Protein AF-A0A519TLS1-F1 (afdb_monomer_lite)

Secondary structure (DSSP, 8-state):
--HHHHHHHHHHHHHHHHHTTTT----HHHHHHHHT-TT--PPP-EETTSSTTTS-TTSHHHHHHHHHTT-SEEEEEEEE-TTS-EEE-SSSBSTTTBS--SBGGGS-HHHHTTSEEE-TTS-EEEEEPPBHHHHHHHHTTTSEEEEES-GGGHHHHHHHHHHH-

Foldseek 3Di:
DPVVVVVVVVVVVVVVVVVVVVPPPQPPVNVVCQVPPPPDPDDAAEAEQAPLQVPQRVFPVSLVVCLVVVHQEYEWEWDAELQGFIWTDDDQWCPQFWPDTDGRNDHDPVGQQPIFTAGPVRHGDPTGTGTPLVSLLVCPPRHHYHYPNCPVPVVSVVVSVVVSD

Sequence (165 aa):
MRILKNRFYFVVFFAIAIDFTAAFAQSPAAKLSATFNRTNKQILVAAHRGDWRNAPENSLNALLNCIDKGFDMMELDVKMTKDSQLVVMHDNTIDRTTNGKGKVSDFTFEEISKFKLKNGLGRVTANPIPTFKELMMVAKDKILINVDKGNDHLQEVFKVLQETG

Structure (mmCIF, N/CA/C/O backbone):
data_AF-A0A519TLS1-F1
#
_entry.id   AF-A0A519TLS1-F1
#
loop_
_atom_site.group_PDB
_atom_site.id
_atom_site.type_symbol
_atom_site.label_atom_id
_atom_site.label_alt_id
_atom_site.label_comp_id
_atom_site.label_asym_id
_atom_site.label_entity_id
_atom_site.label_seq_id
_atom_site.pdbx_PDB_ins_code
_atom_site.Cartn_x
_atom_site.Cartn_y
_atom_site.Cartn_z
_atom_site.occupancy
_atom_site.B_iso_or_equiv
_atom_site.auth_seq_id
_atom_site.auth_comp_id
_atom_site.auth_asym_id
_atom_site.auth_atom_id
_atom_site.pdbx_PDB_model_num
ATOM 1 N N . MET A 1 1 ? 34.731 -43.427 -33.250 1.00 53.25 1 MET A N 1
ATOM 2 C CA . MET A 1 1 ? 33.755 -43.179 -32.156 1.00 53.25 1 MET A CA 1
ATOM 3 C C . MET A 1 1 ? 34.300 -42.382 -30.949 1.00 53.25 1 MET A C 1
ATOM 5 O O . MET A 1 1 ? 33.573 -42.198 -29.983 1.00 53.25 1 MET A O 1
ATOM 9 N N . ARG A 1 2 ? 35.547 -41.870 -30.971 1.00 52.09 2 ARG A N 1
ATOM 10 C CA . ARG A 1 2 ? 36.140 -41.087 -29.857 1.00 52.09 2 ARG A CA 1
ATOM 11 C C . ARG A 1 2 ? 36.063 -39.562 -30.072 1.00 52.09 2 ARG A C 1
ATOM 13 O O . ARG A 1 2 ? 35.907 -38.814 -29.120 1.00 52.09 2 ARG A O 1
ATOM 20 N N . ILE A 1 3 ? 36.065 -39.122 -31.333 1.00 52.41 3 ILE A N 1
ATOM 21 C CA . ILE A 1 3 ? 36.074 -37.702 -31.739 1.00 52.41 3 ILE A CA 1
ATOM 22 C C . ILE A 1 3 ? 34.694 -37.029 -31.571 1.00 52.41 3 ILE A C 1
ATOM 24 O O . ILE A 1 3 ? 34.625 -35.850 -31.236 1.00 52.41 3 ILE A O 1
ATOM 28 N N . LEU A 1 4 ? 33.586 -37.772 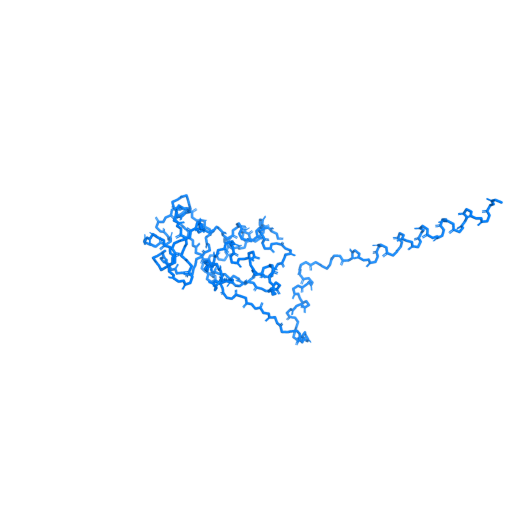-31.721 1.00 51.22 4 LEU A N 1
ATOM 29 C CA . LEU A 1 4 ? 32.231 -37.234 -31.508 1.00 51.22 4 LEU A CA 1
ATOM 30 C C . LEU A 1 4 ? 31.919 -36.947 -30.028 1.00 51.22 4 LEU A C 1
ATOM 32 O O . LEU A 1 4 ? 31.205 -35.992 -29.739 1.00 51.22 4 LEU A O 1
ATOM 36 N N . LYS A 1 5 ? 32.478 -37.728 -29.090 1.00 50.06 5 LYS A N 1
ATOM 37 C CA . LYS A 1 5 ? 32.262 -37.519 -27.648 1.00 50.06 5 LYS A CA 1
ATOM 38 C C . LYS A 1 5 ? 32.869 -36.193 -27.175 1.00 50.06 5 LYS A C 1
ATOM 40 O O . LYS A 1 5 ? 32.211 -35.458 -26.451 1.00 50.06 5 LYS A O 1
ATOM 45 N N . ASN A 1 6 ? 34.060 -35.828 -27.661 1.00 51.81 6 ASN A N 1
ATOM 46 C CA . ASN A 1 6 ? 34.720 -34.572 -27.280 1.00 51.81 6 ASN A CA 1
ATOM 47 C C . ASN A 1 6 ? 33.981 -33.316 -27.768 1.00 51.81 6 ASN A C 1
ATOM 49 O O . ASN A 1 6 ? 33.991 -32.309 -27.069 1.00 51.81 6 ASN A O 1
ATOM 53 N N . ARG A 1 7 ? 33.301 -33.370 -28.923 1.00 54.28 7 ARG A N 1
ATOM 54 C CA . ARG A 1 7 ? 32.482 -32.242 -29.410 1.00 54.28 7 ARG A CA 1
ATOM 55 C C . ARG A 1 7 ? 31.215 -32.052 -28.569 1.00 54.28 7 ARG A C 1
ATOM 57 O O . ARG A 1 7 ? 30.790 -30.921 -28.381 1.00 54.28 7 ARG A O 1
ATOM 64 N N . PHE A 1 8 ? 30.664 -33.134 -28.015 1.00 55.03 8 PHE A N 1
ATOM 65 C CA . PHE A 1 8 ? 29.499 -33.080 -27.127 1.00 55.03 8 PHE A CA 1
ATOM 66 C C . PHE A 1 8 ? 29.840 -32.447 -25.768 1.00 55.03 8 PHE A C 1
ATOM 68 O O . PHE A 1 8 ? 29.132 -31.554 -25.316 1.00 55.03 8 PHE A O 1
ATOM 75 N N . TYR A 1 9 ? 30.975 -32.819 -25.161 1.00 54.31 9 TYR A N 1
ATOM 76 C CA . TYR A 1 9 ? 31.438 -32.189 -23.915 1.00 54.31 9 TYR A CA 1
ATOM 77 C C . TYR A 1 9 ? 31.781 -30.702 -24.091 1.00 54.31 9 TYR A C 1
ATOM 79 O O . TYR A 1 9 ? 31.512 -29.914 -23.191 1.00 54.31 9 TYR A O 1
ATOM 87 N N . PHE A 1 10 ? 32.311 -30.296 -25.251 1.00 54.12 10 PHE A N 1
ATOM 88 C CA . PHE A 1 10 ? 32.653 -28.895 -25.526 1.00 54.12 10 PHE A CA 1
ATOM 89 C C . PHE A 1 10 ? 31.412 -27.995 -25.666 1.00 54.12 10 PHE A C 1
ATOM 91 O O . PHE A 1 10 ? 31.413 -26.869 -25.178 1.00 54.12 10 PHE A O 1
ATOM 98 N N . VAL A 1 11 ? 30.332 -28.501 -26.275 1.00 55.84 11 VAL A N 1
ATOM 99 C CA . VAL A 1 11 ? 29.053 -27.774 -26.402 1.00 55.84 11 VAL A CA 1
ATOM 100 C C . VAL A 1 11 ? 28.335 -27.662 -25.052 1.00 55.84 11 VAL A C 1
ATOM 102 O O . VAL A 1 11 ? 27.807 -26.601 -24.733 1.00 55.84 11 VAL A O 1
ATOM 105 N N . VAL A 1 12 ? 28.377 -28.709 -24.220 1.00 56.88 12 VAL A N 1
ATOM 106 C CA . VAL A 1 12 ? 27.801 -28.677 -22.862 1.00 56.88 12 VAL A CA 1
ATOM 107 C C . VAL A 1 12 ? 28.571 -27.713 -21.947 1.00 56.88 12 VAL A C 1
ATOM 109 O O . VAL A 1 12 ? 27.952 -26.974 -21.189 1.00 56.88 12 VAL A O 1
ATOM 112 N N . PHE A 1 13 ? 29.903 -27.646 -22.051 1.00 54.88 13 PHE A N 1
ATOM 113 C CA . PHE A 1 13 ? 30.711 -26.707 -21.259 1.00 54.88 13 PHE A CA 1
ATOM 114 C C . PHE A 1 13 ? 30.463 -25.241 -21.653 1.00 54.88 13 PHE A C 1
ATOM 116 O O . PHE A 1 13 ? 30.428 -24.370 -20.788 1.00 54.88 13 PHE A O 1
ATOM 123 N N . PHE A 1 14 ? 30.238 -24.965 -22.944 1.00 53.56 14 PHE A N 1
ATOM 124 C CA . PHE A 1 14 ? 29.910 -23.619 -23.425 1.00 53.56 14 PHE A CA 1
ATOM 125 C C . PHE A 1 14 ? 28.486 -23.188 -23.041 1.00 53.56 14 PHE A C 1
ATOM 127 O O . PHE A 1 14 ? 28.281 -22.028 -22.706 1.00 53.56 14 PHE A O 1
ATOM 134 N N . ALA A 1 15 ? 27.519 -24.114 -23.016 1.00 54.12 15 ALA A N 1
ATOM 135 C CA . ALA A 1 15 ? 26.166 -23.832 -22.530 1.00 54.12 15 ALA A CA 1
ATOM 136 C C . ALA A 1 15 ? 26.156 -23.482 -21.028 1.00 54.12 15 ALA A C 1
ATOM 138 O O . ALA A 1 15 ? 25.558 -22.486 -20.636 1.00 54.12 15 ALA A O 1
ATOM 139 N N . ILE A 1 16 ? 26.912 -24.221 -20.207 1.00 53.56 16 ILE A N 1
ATOM 140 C CA . ILE A 1 16 ? 27.036 -23.950 -18.763 1.00 53.56 16 ILE A CA 1
ATOM 141 C C . ILE A 1 16 ? 27.800 -22.636 -18.496 1.00 53.56 16 ILE A C 1
ATOM 143 O O . ILE A 1 16 ? 27.487 -21.919 -17.549 1.00 53.56 16 ILE A O 1
ATOM 147 N N . ALA A 1 17 ? 28.780 -22.280 -19.334 1.00 52.38 17 ALA A N 1
ATOM 148 C CA . ALA A 1 17 ? 29.516 -21.020 -19.201 1.00 52.38 17 ALA A CA 1
ATOM 149 C C . ALA A 1 17 ? 28.691 -19.780 -19.604 1.00 52.38 17 ALA A C 1
ATOM 151 O O . ALA A 1 17 ? 28.900 -18.707 -19.038 1.00 52.38 17 ALA A O 1
ATOM 152 N N . ILE A 1 18 ? 27.741 -19.916 -20.539 1.00 49.53 18 ILE A N 1
ATOM 153 C CA . ILE A 1 18 ? 26.825 -18.828 -20.923 1.00 49.53 18 ILE A CA 1
ATOM 154 C C . ILE A 1 18 ? 25.827 -18.536 -19.789 1.00 49.53 18 ILE A C 1
ATOM 156 O O . ILE A 1 18 ? 25.603 -17.366 -19.468 1.00 49.53 18 ILE A O 1
ATOM 160 N N . ASP A 1 19 ? 25.332 -19.566 -19.096 1.00 46.53 19 ASP A N 1
ATOM 161 C CA . ASP A 1 19 ? 24.414 -19.402 -17.957 1.00 46.53 19 ASP A CA 1
ATOM 162 C C . ASP A 1 19 ? 25.059 -18.714 -16.739 1.00 46.53 19 ASP A C 1
ATOM 164 O O . ASP A 1 19 ? 24.384 -18.002 -15.994 1.00 46.53 19 ASP A O 1
ATOM 168 N N . PHE A 1 20 ? 26.378 -18.832 -16.554 1.00 48.09 20 PHE A N 1
ATOM 169 C CA . PHE A 1 20 ? 27.072 -18.178 -15.435 1.00 48.09 20 PHE A CA 1
ATOM 170 C C . PHE A 1 20 ? 27.227 -16.658 -15.594 1.00 48.09 20 PHE A C 1
ATOM 172 O O . PHE A 1 20 ? 27.468 -15.963 -14.608 1.00 48.09 20 PHE A O 1
ATOM 179 N N . THR A 1 21 ? 27.068 -16.119 -16.807 1.00 47.91 21 THR A N 1
ATOM 180 C CA . THR A 1 21 ? 27.174 -14.666 -17.049 1.00 47.91 21 THR A CA 1
ATOM 181 C C . THR A 1 21 ? 25.851 -13.917 -16.906 1.00 47.91 21 THR A C 1
ATOM 183 O O . THR A 1 21 ? 25.859 -12.714 -16.651 1.00 47.91 21 THR A O 1
ATOM 186 N N . ALA A 1 22 ? 24.718 -14.617 -16.999 1.00 45.00 22 ALA A N 1
ATOM 187 C CA . ALA A 1 22 ? 23.387 -14.017 -16.910 1.00 45.00 22 ALA A CA 1
ATOM 188 C C . ALA A 1 22 ? 22.889 -13.829 -15.463 1.00 45.00 22 ALA A C 1
ATOM 190 O O . ALA A 1 22 ? 21.900 -13.137 -15.236 1.00 45.00 22 ALA A O 1
ATOM 191 N N . ALA A 1 23 ? 23.572 -14.415 -14.475 1.00 45.78 23 ALA A N 1
ATOM 192 C CA . ALA A 1 23 ? 23.120 -14.462 -13.085 1.00 45.78 23 ALA A CA 1
ATOM 193 C C . ALA A 1 23 ? 23.793 -13.433 -12.158 1.00 45.78 23 ALA A C 1
ATOM 195 O O . ALA A 1 23 ? 23.809 -13.616 -10.940 1.00 45.78 23 ALA A O 1
ATOM 196 N N . PHE A 1 24 ? 24.308 -12.318 -12.687 1.00 50.44 24 PHE A N 1
ATOM 197 C CA . PHE A 1 24 ? 24.491 -11.133 -11.846 1.00 50.44 24 PHE A CA 1
ATOM 198 C C . PHE A 1 24 ? 23.109 -10.543 -11.567 1.00 50.44 24 PHE A C 1
ATOM 200 O O . PHE A 1 24 ? 22.675 -9.595 -12.218 1.00 50.44 24 PHE A O 1
ATOM 207 N N . ALA A 1 25 ? 22.400 -11.129 -10.601 1.00 51.16 25 ALA A N 1
ATOM 208 C CA . ALA A 1 25 ? 21.266 -10.482 -9.968 1.00 51.16 25 ALA A CA 1
ATOM 209 C C . ALA A 1 25 ? 21.768 -9.138 -9.427 1.00 51.16 25 ALA A C 1
ATOM 211 O O . ALA A 1 25 ? 22.463 -9.071 -8.412 1.00 51.16 25 ALA A O 1
ATOM 212 N N . GLN A 1 26 ? 21.499 -8.064 -10.166 1.00 58.59 26 GLN A N 1
ATOM 213 C CA . GLN A 1 26 ? 21.823 -6.716 -9.741 1.00 58.59 26 GLN A CA 1
ATOM 214 C C . GLN A 1 26 ? 21.086 -6.498 -8.419 1.00 58.59 26 GLN A C 1
ATOM 216 O O . GLN A 1 26 ? 19.861 -6.608 -8.372 1.00 58.59 26 GLN A O 1
ATOM 221 N N . SER A 1 27 ? 21.828 -6.275 -7.331 1.00 77.19 27 SER A N 1
ATOM 222 C CA . SER A 1 27 ? 21.218 -6.108 -6.011 1.00 77.19 27 SER A CA 1
ATOM 223 C C . SER A 1 27 ? 20.154 -5.001 -6.063 1.00 77.19 27 SER A C 1
ATOM 225 O O . SER A 1 27 ? 20.313 -4.054 -6.845 1.00 77.19 27 SER A O 1
ATOM 227 N N . PRO A 1 28 ? 19.087 -5.056 -5.240 1.00 80.12 28 PRO A N 1
ATOM 228 C CA . PRO A 1 28 ? 18.075 -3.998 -5.205 1.00 80.12 28 PRO A CA 1
ATOM 229 C C . PRO A 1 28 ? 18.697 -2.596 -5.101 1.00 80.12 28 PRO A C 1
ATOM 231 O O . PRO A 1 28 ? 18.308 -1.679 -5.820 1.00 80.12 28 PRO A O 1
ATOM 234 N N . ALA A 1 29 ? 19.766 -2.460 -4.308 1.00 82.56 29 ALA A N 1
ATOM 235 C CA . ALA A 1 29 ? 20.547 -1.232 -4.188 1.00 82.56 29 ALA A CA 1
ATOM 236 C C . ALA A 1 29 ? 21.204 -0.784 -5.509 1.00 82.56 29 ALA A C 1
ATOM 238 O O . ALA A 1 29 ? 21.150 0.396 -5.853 1.00 82.56 29 ALA A O 1
ATOM 239 N N . ALA A 1 30 ? 21.797 -1.701 -6.276 1.00 84.94 30 ALA A N 1
ATOM 240 C CA . ALA A 1 30 ? 22.398 -1.380 -7.567 1.00 84.94 30 ALA A CA 1
ATOM 241 C C . ALA A 1 30 ? 21.341 -1.013 -8.625 1.00 84.94 30 ALA A C 1
ATOM 243 O O . ALA A 1 30 ? 21.582 -0.111 -9.430 1.00 84.94 30 ALA A O 1
ATOM 244 N N . LYS A 1 31 ? 20.162 -1.653 -8.604 1.00 83.38 31 LYS A N 1
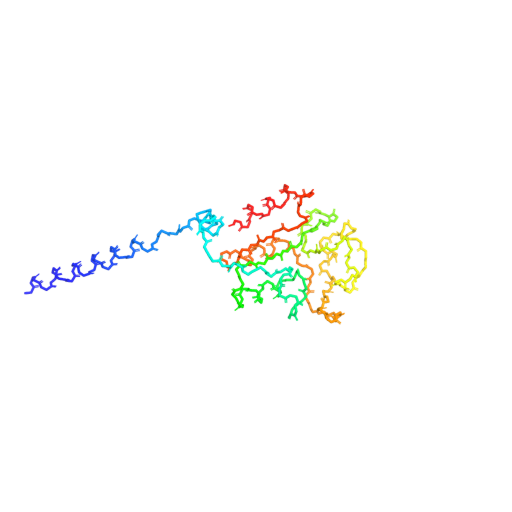ATOM 245 C CA . LYS A 1 31 ? 19.032 -1.294 -9.480 1.00 83.38 31 LYS A CA 1
ATOM 246 C C . LYS A 1 31 ? 18.511 0.106 -9.156 1.00 83.38 31 LYS A C 1
ATOM 248 O O . LYS A 1 31 ? 18.349 0.921 -10.064 1.00 83.38 31 LYS A O 1
ATOM 253 N N . LEU A 1 32 ? 18.315 0.416 -7.873 1.00 87.19 32 LEU A N 1
ATOM 254 C CA . LEU A 1 32 ? 17.907 1.748 -7.416 1.00 87.19 32 LEU A CA 1
ATOM 255 C C . LEU A 1 32 ? 18.950 2.811 -7.783 1.00 87.19 32 LEU A C 1
ATOM 257 O O . LEU A 1 32 ? 18.596 3.845 -8.342 1.00 87.19 32 LEU A O 1
ATOM 261 N N . SER A 1 33 ? 20.235 2.539 -7.537 1.00 90.19 33 SER A N 1
ATOM 262 C CA . SER A 1 33 ? 21.328 3.461 -7.865 1.00 90.19 33 SER A CA 1
ATOM 263 C C . SER A 1 33 ? 21.397 3.772 -9.360 1.00 90.19 33 SER A C 1
ATOM 265 O O . SER A 1 33 ? 21.560 4.932 -9.728 1.00 90.19 33 SER A O 1
ATOM 267 N N . ALA A 1 34 ? 21.223 2.766 -10.223 1.00 90.12 34 ALA A N 1
ATOM 268 C CA . ALA A 1 34 ? 21.155 2.974 -11.666 1.00 90.12 34 ALA A CA 1
ATOM 269 C C . ALA A 1 34 ? 19.902 3.770 -12.072 1.00 90.12 34 ALA A C 1
ATOM 271 O O . ALA A 1 34 ? 19.999 4.705 -12.865 1.00 90.12 34 ALA A O 1
ATOM 272 N N . THR A 1 35 ? 18.747 3.436 -11.487 1.00 91.12 35 THR A N 1
ATOM 273 C CA . THR A 1 35 ? 17.456 4.071 -11.792 1.00 91.12 35 THR A CA 1
ATOM 274 C C . THR A 1 35 ? 17.470 5.562 -11.462 1.00 91.12 35 THR A C 1
ATOM 276 O O . THR A 1 35 ? 17.133 6.378 -12.316 1.00 91.12 35 THR A O 1
ATOM 279 N N . PHE A 1 36 ? 17.931 5.930 -10.265 1.00 90.94 36 PHE A N 1
ATOM 280 C CA . PHE A 1 36 ? 17.983 7.318 -9.789 1.00 90.94 36 PHE A CA 1
ATOM 281 C C . PHE A 1 36 ? 19.314 8.024 -10.087 1.00 90.94 36 PHE A C 1
ATOM 283 O O . PHE A 1 36 ? 19.606 9.085 -9.528 1.00 90.94 36 PHE A O 1
ATOM 290 N N . ASN A 1 37 ? 20.142 7.459 -10.970 1.00 93.06 37 ASN A N 1
ATOM 291 C CA . ASN A 1 37 ? 21.359 8.123 -11.412 1.00 93.06 37 ASN A CA 1
ATOM 292 C C . ASN A 1 37 ? 21.007 9.391 -12.205 1.00 93.06 37 ASN A C 1
ATOM 294 O O . ASN A 1 37 ? 20.195 9.352 -13.124 1.00 93.06 37 ASN A O 1
ATOM 298 N N . ARG A 1 38 ? 21.679 10.511 -11.920 1.00 89.81 38 ARG A N 1
ATOM 299 C CA . ARG A 1 38 ? 21.499 11.782 -12.648 1.00 89.81 38 ARG A CA 1
ATOM 300 C C . ARG A 1 38 ? 21.822 11.691 -14.144 1.00 89.81 38 ARG A C 1
ATOM 302 O O . ARG A 1 38 ? 21.401 12.555 -14.912 1.00 89.81 38 ARG A O 1
ATOM 309 N N . THR A 1 39 ? 22.601 10.694 -14.561 1.00 93.88 39 THR A N 1
ATOM 310 C CA . THR A 1 39 ? 22.901 10.442 -15.976 1.00 93.88 39 THR A CA 1
ATOM 311 C C . THR A 1 39 ? 21.843 9.586 -16.665 1.00 93.88 39 THR A C 1
ATOM 313 O O . THR A 1 39 ? 21.814 9.574 -17.897 1.00 93.88 39 THR A O 1
ATOM 316 N N . ASN A 1 40 ? 20.958 8.919 -15.911 1.00 91.44 40 ASN A N 1
ATOM 317 C CA . ASN A 1 40 ? 19.831 8.192 -16.477 1.00 91.44 40 ASN A CA 1
ATOM 318 C C . ASN A 1 40 ? 18.900 9.182 -17.198 1.00 91.44 40 ASN A C 1
ATOM 320 O O . ASN A 1 40 ? 18.507 10.208 -16.645 1.00 91.44 40 ASN A O 1
ATOM 324 N N . LYS A 1 41 ? 18.592 8.892 -18.464 1.00 93.94 41 LYS A N 1
ATOM 325 C CA . LYS A 1 41 ? 17.723 9.715 -19.320 1.00 93.94 41 LYS A CA 1
ATOM 326 C C . LYS A 1 41 ? 16.297 9.174 -19.422 1.00 93.94 41 LYS A C 1
ATOM 328 O O . LYS A 1 41 ? 15.483 9.780 -20.112 1.00 93.94 41 LYS A O 1
ATOM 333 N N . GLN A 1 42 ? 15.999 8.046 -18.777 1.00 93.12 42 GLN A N 1
ATOM 334 C CA . GLN A 1 42 ? 14.650 7.491 -18.750 1.00 93.12 42 GLN A CA 1
ATOM 335 C C . GLN A 1 42 ? 13.708 8.395 -17.949 1.00 93.12 42 GLN A C 1
ATOM 337 O O . GLN A 1 42 ? 14.078 8.932 -16.905 1.00 93.12 42 GLN A O 1
ATOM 342 N N . ILE A 1 43 ? 12.484 8.551 -18.449 1.00 94.25 43 ILE A N 1
ATOM 343 C CA . ILE A 1 43 ? 11.398 9.207 -17.723 1.00 94.25 43 ILE A CA 1
ATOM 344 C C . ILE A 1 43 ? 10.631 8.121 -16.983 1.00 94.25 43 ILE A C 1
ATOM 346 O O . ILE A 1 43 ? 10.094 7.222 -17.622 1.00 94.25 43 ILE A O 1
ATOM 350 N N . LEU A 1 44 ? 10.594 8.221 -15.656 1.00 95.31 44 LEU A N 1
ATOM 351 C CA . LEU A 1 44 ? 9.839 7.303 -14.811 1.00 95.31 44 LEU A CA 1
ATOM 352 C C . LEU A 1 44 ? 8.412 7.818 -14.628 1.00 95.31 44 LEU A C 1
ATOM 354 O O . LEU A 1 44 ? 8.198 9.011 -14.395 1.00 95.31 44 LEU A O 1
ATOM 358 N N . VAL A 1 45 ? 7.443 6.913 -14.685 1.00 97.12 45 VAL A N 1
ATOM 359 C CA . VAL A 1 45 ? 6.029 7.204 -14.462 1.00 97.12 45 VAL A CA 1
ATOM 360 C C . VAL A 1 45 ? 5.619 6.696 -13.084 1.00 97.12 45 VAL A C 1
ATOM 362 O O . VAL A 1 45 ? 5.588 5.493 -12.825 1.00 97.12 45 VAL A O 1
ATOM 365 N N . ALA A 1 46 ? 5.266 7.633 -12.203 1.00 98.00 46 ALA A N 1
ATOM 366 C CA . ALA A 1 46 ? 4.766 7.339 -10.866 1.00 98.00 46 ALA A CA 1
ATOM 367 C C . ALA A 1 46 ? 3.242 7.507 -10.791 1.00 98.00 46 ALA A C 1
ATOM 369 O O . ALA A 1 46 ? 2.700 8.575 -11.091 1.00 98.00 46 ALA A O 1
ATOM 370 N N . ALA A 1 47 ? 2.544 6.461 -10.356 1.00 98.50 47 ALA A N 1
ATOM 371 C CA . ALA A 1 47 ? 1.120 6.513 -10.061 1.00 98.50 47 ALA A CA 1
ATOM 372 C C . ALA A 1 47 ? 0.891 7.062 -8.644 1.00 98.50 47 ALA A C 1
ATOM 374 O O . ALA A 1 47 ? 1.042 6.334 -7.663 1.00 98.50 47 ALA A O 1
ATOM 375 N N . HIS A 1 48 ? 0.518 8.341 -8.544 1.00 98.56 48 HIS A N 1
ATOM 376 C CA . HIS A 1 48 ? 0.157 8.990 -7.277 1.00 98.56 48 HIS A CA 1
ATOM 377 C C . HIS A 1 48 ? -1.071 8.313 -6.652 1.00 98.56 48 HIS A C 1
ATOM 379 O O . HIS A 1 48 ? -2.157 8.358 -7.237 1.00 98.56 48 HIS A O 1
ATOM 385 N N . ARG A 1 49 ? -0.883 7.692 -5.482 1.00 98.56 49 ARG A N 1
ATOM 386 C CA . ARG A 1 49 ? -1.837 6.838 -4.748 1.00 98.56 49 ARG A CA 1
ATOM 387 C C . ARG A 1 49 ? -2.328 5.621 -5.525 1.00 98.56 49 ARG A C 1
ATOM 389 O O . ARG A 1 49 ? -3.444 5.133 -5.304 1.00 98.56 49 ARG A O 1
ATOM 396 N N . GLY A 1 50 ? -1.502 5.140 -6.449 1.00 98.62 50 GLY A N 1
ATOM 397 C CA . GLY A 1 50 ? -1.823 4.064 -7.381 1.00 98.62 50 GLY A CA 1
ATOM 398 C C . GLY A 1 50 ? -2.773 4.487 -8.504 1.00 98.62 50 GLY A C 1
ATOM 399 O O . GLY A 1 50 ? -3.096 5.662 -8.681 1.00 98.62 50 GLY A O 1
ATOM 400 N N . ASP A 1 51 ? -3.236 3.519 -9.295 1.00 98.31 51 ASP A N 1
ATOM 401 C CA . ASP A 1 51 ? -4.149 3.753 -10.419 1.00 98.31 51 ASP A CA 1
ATOM 402 C C . ASP A 1 51 ? -5.600 4.008 -9.955 1.00 98.31 51 ASP A C 1
ATOM 404 O O . ASP A 1 51 ? -6.548 3.279 -10.270 1.00 98.31 51 ASP A O 1
ATOM 408 N N . TRP A 1 52 ? -5.780 5.078 -9.176 1.00 97.56 52 TRP A N 1
ATOM 409 C CA . TRP A 1 52 ? -7.030 5.423 -8.495 1.00 97.56 52 TRP A CA 1
ATOM 410 C C . TRP A 1 52 ? -8.186 5.771 -9.449 1.00 97.56 52 TRP A C 1
ATOM 412 O O . TRP A 1 52 ? -9.357 5.830 -9.065 1.00 97.56 52 TRP A O 1
ATOM 422 N N . ARG A 1 53 ? -7.874 6.016 -10.727 1.00 96.62 53 ARG A N 1
ATOM 423 C CA . ARG A 1 53 ? -8.891 6.216 -11.767 1.00 96.62 53 ARG A CA 1
ATOM 424 C C . ARG A 1 53 ? -9.634 4.920 -12.092 1.00 96.62 53 ARG A C 1
ATOM 426 O O . ARG A 1 53 ? -10.763 4.990 -12.566 1.00 96.62 53 ARG A O 1
ATOM 433 N N . ASN A 1 54 ? -9.030 3.761 -11.815 1.00 97.56 54 ASN A N 1
ATOM 434 C CA . ASN A 1 54 ? -9.580 2.439 -12.130 1.00 97.56 54 ASN A CA 1
ATOM 435 C C . ASN A 1 54 ? -9.827 1.558 -10.887 1.00 97.56 54 ASN A C 1
ATOM 437 O O . ASN A 1 54 ? -10.559 0.575 -10.970 1.00 97.56 54 ASN A O 1
ATOM 441 N N . ALA A 1 55 ? -9.264 1.909 -9.730 1.00 98.31 55 ALA A N 1
ATOM 442 C CA . ALA A 1 55 ? -9.493 1.261 -8.434 1.00 98.31 55 ALA A CA 1
ATOM 443 C C . ALA A 1 55 ? -9.555 2.323 -7.317 1.00 98.31 55 ALA A C 1
ATOM 445 O O . ALA A 1 55 ? -9.238 3.474 -7.578 1.00 98.31 55 ALA A O 1
ATOM 446 N N . PRO A 1 56 ? -9.979 2.022 -6.078 1.00 98.75 56 PRO A N 1
ATOM 447 C CA . PRO A 1 56 ? -9.835 2.981 -4.979 1.00 98.75 56 PRO A CA 1
ATOM 448 C C . PRO A 1 56 ? -8.376 3.416 -4.777 1.00 98.75 56 PRO A C 1
ATOM 450 O O . PRO A 1 56 ? -7.476 2.583 -4.892 1.00 98.75 56 PRO A O 1
ATOM 453 N N . GLU A 1 57 ? -8.140 4.692 -4.460 1.00 98.81 57 GLU A N 1
ATOM 454 C CA . GLU A 1 57 ? -6.794 5.179 -4.113 1.00 98.81 57 GLU A CA 1
ATOM 455 C C . GLU A 1 57 ? -6.206 4.372 -2.945 1.00 98.81 57 GLU A C 1
ATOM 457 O O . GLU A 1 57 ? -6.958 3.901 -2.087 1.00 98.81 57 GLU A O 1
ATOM 462 N N . ASN A 1 58 ? -4.877 4.215 -2.908 1.00 98.75 58 ASN A N 1
ATOM 463 C CA . ASN A 1 58 ? -4.174 3.546 -1.805 1.00 98.75 58 ASN A CA 1
ATOM 464 C C . ASN A 1 58 ? -4.669 2.105 -1.520 1.00 98.75 58 ASN A C 1
ATOM 466 O O . ASN A 1 58 ? -4.588 1.611 -0.398 1.00 98.75 58 ASN A O 1
ATOM 470 N N . SER A 1 59 ? -5.188 1.412 -2.539 1.00 98.81 59 SER A N 1
ATOM 471 C CA . SER A 1 59 ? -5.692 0.039 -2.423 1.00 98.81 59 SER A CA 1
ATOM 472 C C . SER A 1 59 ? -4.755 -0.988 -3.049 1.00 98.81 59 SER A C 1
ATOM 474 O O . SER A 1 59 ? -3.967 -0.680 -3.946 1.00 98.81 59 SER A O 1
ATOM 476 N N . LEU A 1 60 ? -4.913 -2.249 -2.640 1.00 98.69 60 LEU A N 1
ATOM 477 C CA . LEU A 1 60 ? -4.207 -3.363 -3.267 1.00 98.69 60 LEU A CA 1
ATOM 478 C C . LEU A 1 60 ? -4.543 -3.490 -4.762 1.00 98.69 60 LEU A C 1
ATOM 480 O O . LEU A 1 60 ? -3.654 -3.722 -5.574 1.00 98.69 60 LEU A O 1
ATOM 484 N N . ASN A 1 61 ? -5.799 -3.264 -5.151 1.00 98.56 61 ASN A N 1
ATOM 485 C CA . ASN A 1 61 ? -6.190 -3.303 -6.560 1.00 98.56 61 ASN A CA 1
ATOM 486 C C . ASN A 1 61 ? -5.564 -2.159 -7.370 1.00 98.56 61 ASN A C 1
ATOM 488 O O . ASN A 1 61 ? -5.224 -2.359 -8.532 1.00 98.56 61 ASN A O 1
ATOM 492 N N . ALA A 1 62 ? -5.378 -0.977 -6.774 1.00 98.69 62 ALA A N 1
ATOM 493 C CA . ALA A 1 62 ? -4.657 0.109 -7.433 1.00 98.69 62 ALA A CA 1
ATOM 494 C C . ALA A 1 62 ? -3.181 -0.251 -7.660 1.00 98.69 62 ALA A C 1
ATOM 496 O O . ALA A 1 62 ? -2.661 0.041 -8.733 1.00 98.69 62 ALA A O 1
ATOM 497 N N . LEU A 1 63 ? -2.540 -0.935 -6.704 1.00 98.81 63 LEU A N 1
ATOM 498 C CA . LEU A 1 63 ? -1.182 -1.467 -6.861 1.00 98.81 63 LEU A CA 1
ATOM 499 C C . LEU A 1 63 ? -1.097 -2.526 -7.966 1.00 98.81 63 LEU A C 1
ATOM 501 O O . LEU A 1 63 ? -0.217 -2.446 -8.819 1.00 98.81 63 LEU A O 1
ATOM 505 N N . LEU A 1 64 ? -2.016 -3.495 -7.975 1.00 98.75 64 LEU A N 1
ATOM 506 C CA . LEU A 1 64 ? -2.058 -4.538 -9.005 1.00 98.75 64 LEU A CA 1
ATOM 507 C C . LEU A 1 64 ? -2.239 -3.930 -10.400 1.00 98.75 64 LEU A C 1
ATOM 509 O O . LEU A 1 64 ? -1.480 -4.253 -11.306 1.00 98.75 64 LEU A O 1
ATOM 513 N N . ASN A 1 65 ? -3.142 -2.958 -10.545 1.00 98.56 65 ASN A N 1
ATOM 514 C CA . ASN A 1 65 ? -3.306 -2.226 -11.798 1.00 98.56 65 ASN A CA 1
ATOM 515 C C . ASN A 1 65 ? -2.023 -1.497 -12.225 1.00 98.56 65 ASN A C 1
ATOM 517 O O . ASN A 1 65 ? -1.721 -1.460 -13.416 1.00 98.56 65 ASN A O 1
ATOM 521 N N . CYS A 1 66 ? -1.277 -0.900 -11.287 1.00 98.75 66 CYS A N 1
ATOM 522 C CA . CYS A 1 66 ? -0.003 -0.252 -11.600 1.00 98.75 66 CYS A CA 1
ATOM 523 C C . CYS A 1 66 ? 1.019 -1.250 -12.155 1.00 98.75 66 CYS A C 1
ATOM 525 O O . CYS A 1 66 ? 1.671 -0.962 -13.157 1.00 98.75 66 CYS A O 1
ATOM 527 N N . ILE A 1 67 ? 1.125 -2.423 -11.524 1.00 98.62 67 ILE A N 1
ATOM 528 C CA . ILE A 1 67 ? 2.012 -3.507 -11.961 1.00 98.62 67 ILE A CA 1
ATOM 529 C C . ILE A 1 67 ? 1.601 -3.988 -13.359 1.00 98.62 67 ILE A C 1
ATOM 531 O O . ILE A 1 67 ? 2.431 -4.013 -14.265 1.00 98.62 67 ILE A O 1
ATOM 535 N N . ASP A 1 68 ? 0.316 -4.286 -13.562 1.00 98.50 68 ASP A N 1
ATOM 536 C CA . ASP A 1 68 ? -0.205 -4.818 -14.828 1.00 98.50 68 ASP A CA 1
ATOM 537 C C . ASP A 1 68 ? -0.057 -3.827 -15.992 1.00 98.50 68 ASP A C 1
ATOM 539 O O . ASP A 1 68 ? 0.144 -4.223 -17.141 1.00 98.50 68 ASP A O 1
ATOM 543 N N . LYS A 1 69 ? -0.139 -2.523 -15.706 1.00 98.25 69 LYS A N 1
ATOM 544 C CA . LYS A 1 69 ? 0.018 -1.450 -16.700 1.00 98.25 69 LYS A CA 1
ATOM 545 C C . LYS A 1 69 ? 1.469 -1.018 -16.914 1.00 98.25 69 LYS A C 1
ATOM 547 O O . LYS A 1 69 ? 1.709 -0.168 -17.769 1.00 98.25 69 LYS A O 1
ATOM 552 N N . GLY A 1 70 ? 2.417 -1.581 -16.164 1.00 97.38 70 GLY A N 1
ATOM 553 C CA . GLY A 1 70 ? 3.841 -1.283 -16.308 1.00 97.38 70 GLY A CA 1
ATOM 554 C C . GLY A 1 70 ? 4.238 0.111 -15.822 1.00 97.38 70 GLY A C 1
ATOM 555 O O . GLY A 1 70 ? 5.119 0.726 -16.414 1.00 97.38 70 GLY A O 1
ATOM 556 N N . PHE A 1 71 ? 3.591 0.628 -14.773 1.00 97.94 71 PHE A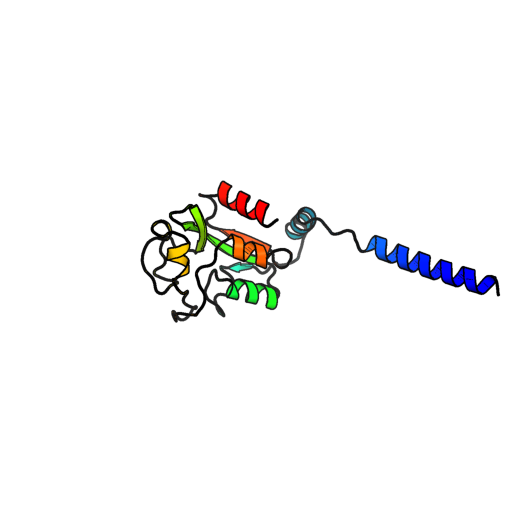 N 1
ATOM 557 C CA . PHE A 1 71 ? 4.098 1.820 -14.090 1.00 97.94 71 PHE A CA 1
ATOM 558 C C . PHE A 1 71 ? 5.452 1.512 -13.445 1.00 97.94 71 PHE A C 1
ATOM 560 O O . PHE A 1 71 ? 5.625 0.457 -12.837 1.00 97.94 71 PHE A O 1
ATOM 567 N N . ASP A 1 72 ? 6.391 2.457 -13.511 1.00 97.38 72 ASP A N 1
ATOM 568 C CA . ASP A 1 72 ? 7.700 2.299 -12.867 1.00 97.38 72 ASP A CA 1
ATOM 569 C C . ASP A 1 72 ? 7.584 2.340 -11.341 1.00 97.38 72 ASP A C 1
ATOM 571 O O . ASP A 1 72 ? 8.349 1.693 -10.619 1.00 97.38 72 ASP A O 1
ATOM 575 N N . MET A 1 73 ? 6.626 3.129 -10.846 1.00 97.94 73 MET A N 1
ATOM 576 C CA . MET A 1 73 ? 6.459 3.408 -9.431 1.00 97.94 73 MET A CA 1
ATOM 577 C C . MET A 1 73 ? 4.995 3.617 -9.054 1.00 97.94 73 MET A C 1
ATOM 579 O O . MET A 1 73 ? 4.220 4.220 -9.797 1.00 97.94 73 MET A O 1
ATOM 583 N N . MET A 1 74 ? 4.634 3.189 -7.851 1.00 98.62 74 MET A N 1
ATOM 584 C CA . MET A 1 74 ? 3.436 3.650 -7.160 1.00 98.62 74 MET A CA 1
ATOM 585 C C . MET A 1 74 ? 3.854 4.504 -5.966 1.00 98.62 74 MET A C 1
ATOM 587 O O . MET A 1 74 ? 4.692 4.094 -5.164 1.00 98.62 74 MET A O 1
ATOM 591 N N . GLU A 1 75 ? 3.269 5.689 -5.844 1.00 98.62 75 GLU A N 1
ATOM 592 C CA . GLU A 1 75 ? 3.298 6.433 -4.588 1.00 98.62 75 GLU A CA 1
ATOM 593 C C . GLU A 1 75 ? 2.110 5.990 -3.725 1.00 98.62 75 GLU A C 1
ATOM 595 O O . GLU A 1 75 ? 1.043 5.644 -4.247 1.00 98.62 75 GLU A O 1
ATOM 600 N N . LEU A 1 76 ? 2.329 5.926 -2.414 1.00 98.56 76 LEU A N 1
ATOM 601 C CA . LEU A 1 76 ? 1.308 5.611 -1.427 1.00 98.56 76 LEU A CA 1
ATOM 602 C C . LEU A 1 76 ? 1.501 6.435 -0.158 1.00 98.56 76 LEU A C 1
ATOM 604 O O . LEU A 1 76 ? 2.621 6.792 0.202 1.00 98.56 76 LEU A O 1
ATOM 608 N N . ASP A 1 77 ? 0.410 6.615 0.577 1.00 98.50 77 ASP A N 1
ATOM 609 C CA . ASP A 1 77 ? 0.404 7.311 1.859 1.00 98.50 77 ASP A CA 1
ATOM 610 C C . ASP A 1 77 ? 0.263 6.333 3.025 1.00 98.50 77 ASP A C 1
ATOM 612 O O . ASP A 1 77 ? -0.577 5.432 2.969 1.00 98.50 77 ASP A O 1
ATOM 616 N N . VAL A 1 78 ? 0.980 6.554 4.129 1.00 98.19 78 VAL A N 1
ATOM 617 C CA . VAL A 1 78 ? 0.798 5.759 5.357 1.00 98.19 78 VAL A CA 1
ATOM 618 C C . VAL A 1 78 ? 0.196 6.548 6.521 1.00 98.19 78 VAL A C 1
ATOM 620 O O . VAL A 1 78 ? 0.424 7.749 6.693 1.00 98.19 78 VAL A O 1
ATOM 623 N N . LYS A 1 79 ? -0.566 5.836 7.357 1.00 98.00 79 LYS A N 1
ATOM 624 C CA . LYS A 1 79 ? -1.087 6.293 8.653 1.00 98.00 79 LYS A CA 1
ATOM 625 C C . LYS A 1 79 ? -0.980 5.186 9.692 1.00 98.00 79 LYS A C 1
ATOM 627 O O . LYS A 1 79 ? -0.946 4.009 9.346 1.00 98.00 79 LYS A O 1
ATOM 632 N N . MET A 1 80 ? -0.956 5.577 10.962 1.00 97.94 80 MET A N 1
ATOM 633 C CA . MET A 1 80 ? -0.881 4.653 12.089 1.00 97.94 80 MET A CA 1
ATOM 634 C C . MET A 1 80 ? -2.252 4.474 12.747 1.00 97.94 80 MET A C 1
ATOM 636 O O . MET A 1 80 ? -2.941 5.455 13.040 1.00 97.94 80 MET A O 1
ATOM 640 N N . THR A 1 81 ? -2.636 3.224 12.983 1.00 98.50 81 THR A N 1
ATOM 641 C CA . THR A 1 81 ? -3.810 2.854 13.784 1.00 98.50 81 THR A CA 1
ATOM 642 C C . THR A 1 81 ? -3.530 2.983 15.285 1.00 98.50 81 THR A C 1
ATOM 644 O O . THR A 1 81 ? -2.393 3.170 15.722 1.00 98.50 81 THR A O 1
ATOM 647 N N . LYS A 1 82 ? -4.575 2.845 16.104 1.00 98.38 82 LYS A N 1
ATOM 648 C CA . LYS A 1 82 ? -4.515 2.866 17.575 1.00 98.38 82 LYS A CA 1
ATOM 649 C C . LYS A 1 82 ? -3.583 1.802 18.166 1.00 98.38 82 LYS A C 1
ATOM 651 O O . LYS A 1 82 ? -2.982 2.024 19.211 1.00 98.38 82 LYS A O 1
ATOM 656 N N . ASP A 1 83 ? -3.497 0.645 17.516 1.00 98.25 83 ASP A N 1
ATOM 657 C CA . ASP A 1 83 ? -2.673 -0.514 17.885 1.00 98.25 83 ASP A CA 1
ATOM 658 C C . ASP A 1 83 ? -1.334 -0.562 17.125 1.00 98.25 83 ASP A C 1
ATOM 660 O O . ASP A 1 83 ? -0.727 -1.625 16.971 1.00 98.25 83 ASP A O 1
ATOM 664 N N . SER A 1 84 ? -0.868 0.601 16.661 1.00 96.50 84 SER A N 1
ATOM 665 C CA . SER A 1 84 ? 0.435 0.794 16.020 1.00 96.50 84 SER A CA 1
ATOM 666 C C . SER A 1 84 ? 0.664 -0.072 14.775 1.00 96.50 84 SER A C 1
ATOM 668 O O . SER A 1 84 ? 1.775 -0.548 14.532 1.00 96.50 84 SER A O 1
ATOM 670 N N . GLN A 1 85 ? -0.383 -0.277 13.970 1.00 98.06 85 GLN A N 1
ATOM 671 C CA . GLN A 1 85 ? -0.274 -0.874 12.641 1.00 98.06 85 GLN A CA 1
ATOM 672 C C . GLN A 1 85 ? -0.254 0.218 11.569 1.00 98.06 85 GLN A C 1
ATOM 674 O O . GLN A 1 85 ? -1.087 1.127 11.557 1.00 98.06 85 GLN A O 1
ATOM 679 N N . LEU A 1 86 ? 0.686 0.105 10.627 1.00 98.50 86 LEU A N 1
ATOM 680 C CA . LEU A 1 86 ? 0.728 0.975 9.456 1.00 98.50 86 LEU A CA 1
ATOM 681 C C . LEU A 1 86 ? -0.320 0.528 8.435 1.00 98.50 86 LEU A C 1
ATOM 683 O O . LEU A 1 86 ? -0.248 -0.582 7.898 1.00 98.50 86 LEU A O 1
ATOM 687 N N . VAL A 1 87 ? -1.254 1.420 8.125 1.00 98.69 87 VAL A N 1
ATOM 688 C CA . VAL A 1 87 ? -2.257 1.269 7.064 1.00 98.69 87 VAL A CA 1
ATOM 689 C C . VAL A 1 87 ? -2.000 2.253 5.934 1.00 98.69 87 VAL A C 1
ATOM 691 O O . VAL A 1 87 ? -1.405 3.311 6.150 1.00 98.69 87 VAL A O 1
ATOM 694 N N . VAL A 1 88 ? -2.459 1.915 4.730 1.00 98.56 88 VAL A N 1
ATOM 695 C CA . VAL A 1 88 ? -2.304 2.784 3.559 1.00 98.56 88 VAL A CA 1
ATOM 696 C C . VAL A 1 88 ? -3.518 3.705 3.439 1.00 98.56 88 VAL A C 1
ATOM 698 O O . VAL A 1 88 ? -4.631 3.262 3.151 1.00 98.56 88 VAL A O 1
ATOM 701 N N . MET A 1 89 ? -3.323 4.992 3.726 1.00 98.44 89 MET A N 1
ATOM 702 C CA . MET A 1 89 ? -4.381 6.002 3.780 1.00 98.44 89 MET A CA 1
ATOM 703 C C . MET A 1 89 ? -3.788 7.410 3.685 1.00 98.44 89 MET A C 1
ATOM 705 O O . MET A 1 89 ? -2.840 7.740 4.388 1.00 98.44 89 MET A O 1
ATOM 709 N N . HIS A 1 90 ? -4.392 8.279 2.874 1.00 98.31 90 HIS A N 1
ATOM 710 C CA . HIS A 1 90 ? -3.917 9.658 2.722 1.00 98.31 90 HIS A CA 1
ATOM 711 C C . HIS A 1 90 ? -4.326 10.567 3.888 1.00 98.31 90 HIS A C 1
ATOM 713 O O . HIS A 1 90 ? -3.510 11.323 4.430 1.00 98.31 90 HIS A O 1
ATOM 719 N N . ASP A 1 91 ? -5.620 10.555 4.200 1.00 98.12 91 ASP A N 1
ATOM 720 C CA . ASP A 1 91 ? -6.255 11.488 5.124 1.00 98.12 91 ASP A CA 1
ATOM 721 C C . ASP A 1 91 ? -6.037 11.032 6.576 1.00 98.12 91 ASP A C 1
ATOM 723 O O . ASP A 1 91 ? -5.806 9.858 6.856 1.00 98.12 91 ASP A O 1
ATOM 727 N N . ASN A 1 92 ? -6.157 11.955 7.534 1.00 97.50 92 ASN A N 1
ATOM 728 C CA . ASN A 1 92 ? -6.160 11.587 8.958 1.00 97.50 92 ASN A CA 1
ATOM 729 C C . ASN A 1 92 ? -7.475 10.913 9.386 1.00 97.50 92 ASN A C 1
ATOM 731 O O . ASN A 1 92 ? -7.538 10.334 10.470 1.00 97.50 92 ASN A O 1
ATOM 735 N N . THR A 1 93 ? -8.521 11.004 8.560 1.00 98.62 93 THR A N 1
ATOM 736 C CA . THR A 1 93 ? -9.831 10.386 8.777 1.00 98.62 93 THR A CA 1
ATOM 737 C C . THR A 1 93 ? -10.197 9.449 7.635 1.00 98.62 93 THR A C 1
ATOM 739 O O . THR A 1 93 ? -9.677 9.566 6.530 1.00 98.62 93 THR A O 1
ATOM 742 N N . ILE A 1 94 ? -11.121 8.525 7.890 1.00 98.75 94 ILE A N 1
ATOM 743 C CA . ILE A 1 94 ? -11.583 7.554 6.884 1.00 98.75 94 ILE A CA 1
ATOM 744 C C . ILE A 1 94 ? -12.801 8.048 6.076 1.00 98.75 94 ILE A C 1
ATOM 746 O O . ILE A 1 94 ? -13.262 7.367 5.161 1.00 98.75 94 ILE A O 1
ATOM 750 N N . ASP A 1 95 ? -13.335 9.230 6.394 1.00 98.69 95 ASP A N 1
ATOM 751 C CA . ASP A 1 95 ? -14.616 9.748 5.893 1.00 98.69 95 ASP A CA 1
ATOM 752 C C . ASP A 1 95 ? -14.704 9.860 4.362 1.00 98.69 95 ASP A C 1
ATOM 754 O O . ASP A 1 95 ? -15.714 9.492 3.748 1.00 98.69 95 ASP A O 1
ATOM 758 N N . ARG A 1 96 ? -13.656 10.408 3.733 1.00 98.69 96 ARG A N 1
ATOM 759 C CA . ARG A 1 96 ? -13.660 10.722 2.298 1.00 98.69 96 ARG A CA 1
ATOM 760 C C . ARG A 1 96 ? -13.614 9.454 1.453 1.00 98.69 96 ARG A C 1
ATOM 762 O O . ARG A 1 96 ? -14.402 9.304 0.519 1.00 98.69 96 ARG A O 1
ATOM 769 N N . THR A 1 97 ? -12.697 8.551 1.784 1.00 98.69 97 THR A N 1
ATOM 770 C CA . THR A 1 97 ? -12.319 7.408 0.946 1.00 98.69 97 THR A CA 1
ATOM 771 C C . THR A 1 97 ? -12.977 6.106 1.366 1.00 98.69 97 THR A C 1
ATOM 773 O O . THR A 1 97 ? -12.761 5.105 0.697 1.00 98.69 97 THR A O 1
ATOM 776 N N . THR A 1 98 ? -13.795 6.079 2.422 1.00 98.81 98 THR A N 1
ATOM 777 C CA . THR A 1 98 ? -14.441 4.844 2.894 1.00 98.81 98 THR A CA 1
ATOM 778 C C . THR A 1 98 ? -15.924 5.025 3.196 1.00 98.81 98 THR A C 1
ATOM 780 O O . THR A 1 98 ? -16.465 6.129 3.122 1.00 98.81 98 THR A O 1
ATOM 783 N N . ASN A 1 99 ? -16.610 3.932 3.524 1.00 98.75 99 ASN A N 1
ATOM 784 C CA . ASN A 1 99 ? -17.969 3.943 4.069 1.00 98.75 99 ASN A CA 1
ATOM 785 C C . ASN A 1 99 ? -18.043 4.192 5.594 1.00 98.75 99 ASN A C 1
ATOM 787 O O . ASN A 1 99 ? -19.137 4.116 6.149 1.00 98.75 99 ASN A O 1
ATOM 791 N N . GLY A 1 100 ? -16.920 4.467 6.262 1.00 98.50 100 GLY A N 1
ATOM 792 C CA . GLY A 1 100 ? -16.845 4.792 7.688 1.00 98.50 100 GLY A CA 1
ATOM 793 C C . GLY A 1 100 ? -16.631 6.281 7.968 1.00 98.50 100 GLY A C 1
ATOM 794 O O . GLY A 1 100 ? -16.602 7.108 7.055 1.00 98.50 100 GLY A O 1
ATOM 795 N N . LYS A 1 101 ? -16.480 6.619 9.255 1.00 98.69 101 LYS A N 1
ATOM 796 C CA . LYS A 1 101 ? -16.162 7.967 9.754 1.00 98.69 101 LYS A CA 1
ATOM 797 C C . LYS A 1 101 ? -15.252 7.892 10.976 1.00 98.69 101 LYS A C 1
ATOM 799 O O . LYS A 1 101 ? -15.379 6.950 11.752 1.00 98.69 101 LYS A O 1
ATOM 804 N N . GLY A 1 102 ? -14.407 8.901 11.173 1.00 98.56 102 GLY A N 1
ATOM 805 C CA . GLY A 1 102 ? -13.511 9.005 12.335 1.00 98.56 102 GLY A CA 1
ATOM 806 C C . GLY A 1 102 ? -12.034 9.031 11.952 1.00 98.56 102 GLY A C 1
ATOM 807 O O . GLY A 1 102 ? -11.691 8.882 10.776 1.00 98.56 102 GLY A O 1
ATOM 808 N N . LYS A 1 103 ? -11.147 9.261 12.930 1.00 98.75 103 LYS A N 1
ATOM 809 C CA . LYS A 1 103 ? -9.702 9.317 12.674 1.00 98.75 103 LYS A CA 1
ATOM 810 C C . LYS A 1 103 ? -9.125 7.916 12.554 1.00 98.75 103 LYS A C 1
ATOM 812 O O . LYS A 1 103 ? -9.543 7.012 13.266 1.00 98.75 103 LYS A O 1
ATOM 817 N N . VAL A 1 104 ? -8.107 7.752 11.713 1.00 98.44 104 VAL A N 1
ATOM 818 C CA . VAL A 1 104 ? -7.377 6.476 11.589 1.00 98.44 104 VAL A CA 1
ATOM 819 C C . VAL A 1 104 ? -6.819 6.028 12.948 1.00 98.44 104 VAL A C 1
ATOM 821 O O . VAL A 1 104 ? -6.928 4.859 13.304 1.00 98.44 104 VAL A O 1
ATOM 824 N N . SER A 1 105 ? -6.318 6.977 13.742 1.00 98.12 105 SER A N 1
ATOM 825 C CA . SER A 1 105 ? -5.755 6.750 15.078 1.00 98.12 105 SER A CA 1
ATOM 826 C C . SER A 1 105 ? -6.766 6.297 16.137 1.00 98.12 105 SER A C 1
ATOM 828 O O . SER A 1 105 ? -6.357 5.923 17.233 1.00 98.12 105 SER A O 1
ATOM 830 N N . ASP A 1 106 ? -8.069 6.362 15.852 1.00 98.62 106 ASP A N 1
ATOM 831 C CA . ASP A 1 106 ? -9.112 5.981 16.810 1.00 98.62 106 ASP A CA 1
ATOM 832 C C . ASP A 1 106 ? -9.457 4.480 16.724 1.00 98.62 106 ASP A C 1
ATOM 834 O O . ASP A 1 106 ? -10.072 3.942 17.645 1.00 98.62 106 ASP A O 1
ATOM 838 N N . PHE A 1 107 ? -9.029 3.796 15.656 1.00 98.81 107 PHE A N 1
ATOM 839 C CA . PHE A 1 107 ? -9.339 2.391 15.373 1.00 98.81 107 PHE A CA 1
ATOM 840 C C . PHE A 1 107 ? -8.115 1.492 15.519 1.00 98.81 107 PHE A C 1
ATOM 842 O O . PHE A 1 107 ? -7.012 1.886 15.150 1.00 98.81 107 PHE A O 1
ATOM 849 N N . THR A 1 108 ? -8.311 0.261 15.986 1.00 98.81 108 THR A N 1
ATOM 850 C CA . THR A 1 108 ? -7.364 -0.846 15.769 1.00 98.81 108 THR A CA 1
ATOM 851 C C . THR A 1 108 ? -7.381 -1.292 14.305 1.00 98.81 108 THR A C 1
ATOM 853 O O . THR A 1 108 ? -8.331 -0.995 13.571 1.00 98.81 108 THR A O 1
ATOM 856 N N . PHE A 1 109 ? -6.379 -2.051 13.856 1.00 98.56 109 PHE A N 1
ATOM 857 C CA . PHE A 1 109 ? -6.417 -2.602 12.499 1.00 98.56 109 PHE A CA 1
ATOM 858 C C . PHE A 1 109 ? -7.614 -3.545 12.284 1.00 98.56 109 PHE A C 1
ATOM 860 O O . PHE A 1 109 ? -8.267 -3.512 11.236 1.00 98.56 109 PHE A O 1
ATOM 867 N N . GLU A 1 110 ? -7.950 -4.355 13.290 1.00 98.50 110 GLU A N 1
ATOM 868 C CA . GLU A 1 110 ? -9.095 -5.268 13.219 1.00 98.50 110 GLU A CA 1
ATOM 869 C C . GLU A 1 110 ? -10.418 -4.513 13.006 1.00 98.50 110 GLU A C 1
ATOM 871 O O . GLU A 1 110 ? -11.302 -4.968 12.283 1.00 98.50 110 GLU A O 1
ATOM 876 N N . GLU A 1 111 ? -10.564 -3.334 13.608 1.00 98.75 111 GLU A N 1
ATOM 877 C CA . GLU A 1 111 ? -11.732 -2.476 13.412 1.00 98.75 111 GLU A CA 1
ATOM 878 C C . GLU A 1 111 ? -11.691 -1.769 12.056 1.00 98.75 111 GLU A C 1
ATOM 880 O O . GLU A 1 111 ? -12.675 -1.801 11.315 1.00 98.75 111 GLU A O 1
ATOM 885 N N . ILE A 1 112 ? -10.557 -1.151 11.708 1.00 98.69 112 ILE A N 1
ATOM 886 C CA . ILE A 1 112 ? -10.466 -0.296 10.522 1.00 98.69 112 ILE A CA 1
ATOM 887 C C . ILE A 1 112 ? -10.557 -1.102 9.216 1.00 98.69 112 ILE A C 1
ATOM 889 O O . ILE A 1 112 ? -11.134 -0.636 8.234 1.00 98.69 112 ILE A O 1
ATOM 893 N N . SER A 1 113 ? -10.064 -2.345 9.214 1.00 98.06 113 SER A N 1
ATOM 894 C CA . SER A 1 113 ? -10.098 -3.249 8.053 1.00 98.06 113 SER A CA 1
ATOM 895 C C . SER A 1 113 ? -11.516 -3.686 7.653 1.00 98.06 113 SER A C 1
ATOM 897 O O . SER A 1 113 ? -11.734 -4.142 6.525 1.00 98.06 113 SER A O 1
ATOM 899 N N . LYS A 1 114 ? -12.508 -3.508 8.539 1.00 98.50 114 LYS A N 1
ATOM 900 C CA . LYS A 1 114 ? -13.926 -3.802 8.267 1.00 98.50 114 LYS A CA 1
ATOM 901 C C . LYS A 1 114 ? -14.559 -2.766 7.327 1.00 98.50 114 LYS A C 1
ATOM 903 O O . LYS A 1 114 ? -15.516 -3.095 6.620 1.00 98.50 114 LYS A O 1
ATOM 908 N N . PHE A 1 115 ? -14.024 -1.542 7.272 1.00 98.75 115 PHE A N 1
ATOM 909 C CA . PHE A 1 115 ? -14.498 -0.510 6.349 1.00 98.75 115 PHE A CA 1
ATOM 910 C C . PHE A 1 115 ? -14.090 -0.801 4.905 1.00 98.75 115 PHE A C 1
ATOM 912 O O . PHE A 1 115 ? -13.102 -1.475 4.616 1.00 98.75 115 PHE A O 1
ATOM 919 N N . LYS A 1 116 ? -14.886 -0.275 3.977 1.00 98.81 116 LYS A N 1
ATOM 920 C CA . LYS A 1 116 ? -14.741 -0.490 2.542 1.00 98.81 116 LYS A CA 1
ATOM 921 C C . LYS A 1 116 ? -14.419 0.805 1.821 1.00 98.81 116 LYS A C 1
ATOM 923 O O . LYS A 1 116 ? -15.110 1.811 2.000 1.00 98.81 116 LYS A O 1
ATOM 928 N N . LEU A 1 117 ? -13.381 0.758 0.991 1.00 98.88 117 LEU A N 1
ATOM 929 C CA . LEU A 1 117 ? -12.904 1.888 0.210 1.00 98.88 117 LEU A CA 1
ATOM 930 C C . LEU A 1 117 ? -13.905 2.270 -0.888 1.00 98.88 117 LEU A C 1
ATOM 932 O O . LEU A 1 117 ? -14.577 1.416 -1.479 1.00 98.88 117 LEU A O 1
ATOM 936 N N . LYS A 1 118 ? -13.955 3.561 -1.202 1.00 98.81 118 LYS A N 1
ATOM 937 C CA . LYS A 1 118 ? -14.703 4.160 -2.305 1.00 98.81 118 LYS A CA 1
ATOM 938 C C . LYS A 1 118 ? -13.793 4.351 -3.517 1.00 98.81 118 LYS A C 1
ATOM 940 O O . LYS A 1 118 ? -12.629 4.707 -3.372 1.00 98.81 118 LYS A O 1
ATOM 945 N N . ASN A 1 119 ? -14.325 4.146 -4.717 1.00 98.12 119 ASN A N 1
ATOM 946 C CA . ASN A 1 119 ? -13.606 4.474 -5.952 1.00 98.12 119 ASN A CA 1
ATOM 947 C C . ASN A 1 119 ? -13.645 5.986 -6.257 1.00 98.12 119 ASN A C 1
ATOM 949 O O . ASN A 1 119 ? -14.298 6.752 -5.548 1.00 98.12 119 ASN A O 1
ATOM 953 N N . GLY A 1 120 ? -13.005 6.415 -7.352 1.00 94.69 120 GLY A N 1
ATOM 954 C CA . GLY A 1 120 ? -12.977 7.823 -7.781 1.00 94.69 120 GLY A CA 1
ATOM 955 C C . GLY A 1 120 ? -14.346 8.461 -8.079 1.00 94.69 120 GLY A C 1
ATOM 956 O O . GLY A 1 120 ? -14.432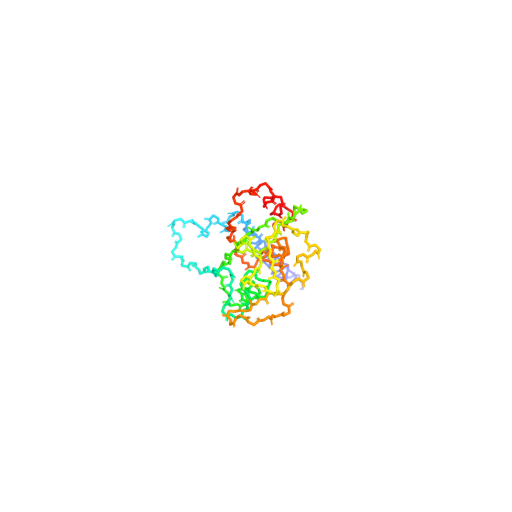 9.677 -8.204 1.00 94.69 120 GLY A O 1
ATOM 957 N N . LEU A 1 121 ? -15.425 7.669 -8.155 1.00 97.06 121 LEU A N 1
ATOM 958 C CA . LEU A 1 121 ? -16.810 8.149 -8.278 1.00 97.06 121 LEU A CA 1
ATOM 959 C C . LEU A 1 121 ? -17.549 8.190 -6.927 1.00 97.06 121 LEU A C 1
ATOM 961 O O . LEU A 1 121 ? -18.762 8.386 -6.891 1.00 97.06 121 LEU A O 1
ATOM 965 N N . GLY A 1 122 ? -16.854 7.935 -5.817 1.00 97.50 122 GLY A N 1
ATOM 966 C CA . GLY A 1 122 ? -17.428 7.896 -4.472 1.00 97.50 122 GLY A CA 1
ATOM 967 C C . GLY A 1 122 ? -18.244 6.638 -4.157 1.00 97.50 122 GLY A C 1
ATOM 968 O O . GLY A 1 122 ? -18.857 6.565 -3.091 1.00 97.50 122 GLY A O 1
ATOM 969 N N . ARG A 1 123 ? -18.264 5.631 -5.044 1.00 98.38 123 ARG A N 1
ATOM 970 C CA . ARG A 1 123 ? -19.015 4.383 -4.832 1.00 98.38 123 ARG A CA 1
ATOM 971 C C . ARG A 1 123 ? -18.224 3.427 -3.952 1.00 98.38 123 ARG A C 1
ATOM 973 O O . ARG A 1 123 ? -17.061 3.155 -4.240 1.00 98.38 123 ARG A O 1
ATOM 980 N N . VAL A 1 124 ? -18.875 2.892 -2.921 1.00 98.62 124 VAL A N 1
ATOM 981 C CA . VAL A 1 124 ? -18.299 1.872 -2.034 1.00 98.62 124 VAL A CA 1
ATOM 982 C C . VAL A 1 124 ? -17.980 0.611 -2.840 1.00 98.62 124 VAL A C 1
ATOM 984 O O . VAL A 1 124 ? -18.785 0.169 -3.658 1.00 98.62 124 VAL A O 1
ATOM 987 N N . THR A 1 125 ? -16.796 0.048 -2.619 1.00 98.62 125 THR A N 1
ATOM 988 C CA . THR A 1 125 ? -16.297 -1.157 -3.297 1.00 98.62 125 THR A CA 1
ATOM 989 C C . THR A 1 125 ? -16.144 -2.320 -2.311 1.00 98.62 125 THR A C 1
ATOM 991 O O . THR A 1 125 ? -16.472 -2.189 -1.138 1.00 98.62 125 THR A O 1
ATOM 994 N N . ALA A 1 126 ? -15.630 -3.470 -2.755 1.00 98.12 126 ALA A N 1
ATOM 995 C CA . ALA A 1 126 ? -15.285 -4.577 -1.856 1.00 98.12 126 ALA A CA 1
ATOM 996 C C . ALA A 1 126 ? -13.901 -4.423 -1.183 1.00 98.12 126 ALA A C 1
ATOM 998 O O . ALA A 1 126 ? -13.592 -5.164 -0.244 1.00 98.12 126 ALA A O 1
ATOM 999 N N . ASN A 1 127 ? -13.082 -3.468 -1.643 1.00 98.38 127 ASN A N 1
ATOM 1000 C CA . ASN A 1 127 ? -11.702 -3.291 -1.194 1.00 98.38 127 ASN A CA 1
ATOM 1001 C C . ASN A 1 127 ? -11.66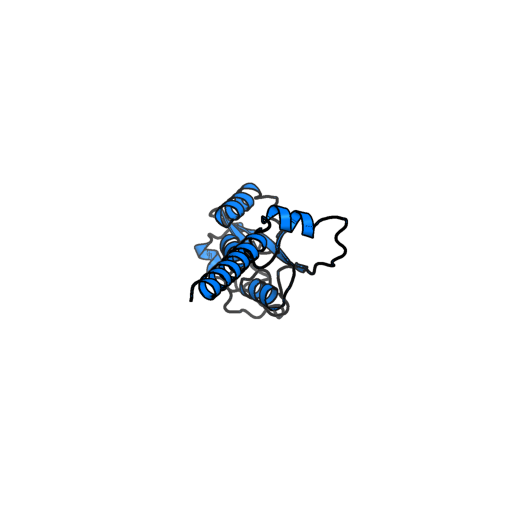3 -2.825 0.272 1.00 98.38 127 ASN A C 1
ATOM 1003 O O . ASN A 1 127 ? -12.288 -1.807 0.582 1.00 98.38 127 ASN A O 1
ATOM 1007 N N . PRO A 1 128 ? -10.959 -3.531 1.173 1.00 98.44 128 PRO A N 1
ATOM 1008 C CA . PRO A 1 128 ? -10.677 -3.031 2.515 1.00 98.44 128 PRO A CA 1
ATOM 1009 C C . PRO A 1 128 ? -9.558 -1.978 2.488 1.00 98.44 128 PRO A C 1
ATOM 1011 O O . PRO A 1 128 ? -8.882 -1.811 1.471 1.00 98.44 128 PRO A O 1
ATOM 1014 N N . ILE A 1 129 ? -9.344 -1.296 3.615 1.00 98.75 129 ILE A N 1
ATOM 1015 C CA . ILE A 1 129 ? -8.109 -0.534 3.847 1.00 98.75 129 ILE A CA 1
ATOM 1016 C C . ILE A 1 129 ? -6.962 -1.545 4.039 1.00 98.75 129 ILE A C 1
ATOM 1018 O O . ILE A 1 129 ? -7.053 -2.351 4.968 1.00 98.75 129 ILE A O 1
ATOM 1022 N N . PRO A 1 130 ? -5.908 -1.537 3.203 1.00 98.56 130 PRO A N 1
ATOM 1023 C CA . PRO A 1 130 ? -4.792 -2.462 3.357 1.00 98.56 130 PRO A CA 1
ATOM 1024 C C . PRO A 1 130 ? -3.790 -1.967 4.407 1.00 98.56 130 PRO A C 1
ATOM 1026 O O . PRO A 1 130 ? -3.639 -0.765 4.651 1.00 98.56 130 PRO A O 1
ATOM 1029 N N . THR A 1 131 ? -3.042 -2.899 4.985 1.00 98.69 131 THR A N 1
ATOM 1030 C CA . THR A 1 131 ? -1.803 -2.586 5.701 1.00 98.69 131 THR A CA 1
ATOM 1031 C C . THR A 1 131 ? -0.702 -2.191 4.722 1.00 98.69 131 THR A C 1
ATOM 1033 O O . THR A 1 131 ? -0.660 -2.625 3.567 1.00 98.69 131 THR A O 1
ATOM 1036 N N . PHE A 1 132 ? 0.258 -1.409 5.208 1.00 98.69 132 PHE A N 1
ATOM 1037 C CA . PHE A 1 132 ? 1.479 -1.123 4.464 1.00 98.69 132 PHE A CA 1
ATOM 1038 C C . PHE A 1 132 ? 2.261 -2.412 4.152 1.00 98.69 132 PHE A C 1
ATOM 1040 O O . PHE A 1 132 ? 2.739 -2.596 3.034 1.00 98.69 132 PHE A O 1
ATOM 1047 N N . LYS A 1 133 ? 2.311 -3.351 5.108 1.00 98.62 133 LYS A N 1
ATOM 1048 C CA . LYS A 1 133 ? 2.983 -4.648 4.957 1.00 98.62 133 LYS A CA 1
ATOM 1049 C C . LYS A 1 133 ? 2.406 -5.481 3.811 1.00 98.62 133 LYS A C 1
ATOM 1051 O O . LYS A 1 133 ? 3.172 -6.021 3.019 1.00 98.62 133 LYS A O 1
ATOM 1056 N N . GLU A 1 134 ? 1.081 -5.562 3.693 1.00 98.56 134 GLU A N 1
ATOM 1057 C CA . GLU A 1 134 ? 0.420 -6.273 2.590 1.00 98.56 134 GLU A CA 1
ATOM 1058 C C . GLU A 1 134 ? 0.814 -5.693 1.229 1.00 98.56 134 GLU A C 1
ATOM 1060 O O . GLU A 1 134 ? 1.156 -6.453 0.322 1.00 98.56 134 GLU A O 1
ATOM 1065 N N . LEU A 1 135 ? 0.828 -4.361 1.088 1.00 98.56 135 LEU A N 1
ATOM 1066 C CA . LEU A 1 135 ? 1.241 -3.745 -0.173 1.00 98.56 135 LEU A CA 1
ATOM 1067 C C . LEU A 1 135 ? 2.718 -3.999 -0.476 1.00 98.56 135 LEU A C 1
ATOM 1069 O O . LEU A 1 135 ? 3.037 -4.302 -1.624 1.00 98.56 135 LEU A O 1
ATOM 1073 N N . MET A 1 136 ? 3.612 -3.933 0.516 1.00 98.50 136 MET A N 1
ATOM 1074 C CA . MET A 1 136 ? 5.045 -4.174 0.284 1.00 98.50 136 MET A CA 1
ATOM 1075 C C . MET A 1 136 ? 5.317 -5.613 -0.147 1.00 98.50 136 MET A C 1
ATOM 1077 O O . MET A 1 136 ? 6.050 -5.834 -1.108 1.00 98.50 136 MET A O 1
ATOM 1081 N N . MET A 1 137 ? 4.646 -6.589 0.472 1.00 98.50 137 MET A N 1
ATOM 1082 C CA . MET A 1 137 ? 4.744 -7.993 0.061 1.00 98.50 137 MET A CA 1
ATOM 1083 C C . MET A 1 137 ? 4.303 -8.214 -1.391 1.00 98.50 137 MET A C 1
ATOM 1085 O O . MET A 1 137 ? 4.878 -9.045 -2.092 1.00 98.50 137 MET A O 1
ATOM 1089 N N . VAL A 1 138 ? 3.292 -7.477 -1.863 1.00 98.38 138 VAL A N 1
ATOM 1090 C CA . VAL A 1 138 ? 2.814 -7.598 -3.246 1.00 98.38 138 VAL A CA 1
ATOM 1091 C C . VAL A 1 138 ? 3.701 -6.840 -4.228 1.00 98.38 138 VAL A C 1
ATOM 1093 O O . VAL A 1 138 ? 3.947 -7.362 -5.319 1.00 98.38 138 VAL A O 1
ATOM 1096 N N . ALA A 1 139 ? 4.186 -5.657 -3.847 1.00 97.88 139 ALA A N 1
ATOM 1097 C CA . ALA A 1 139 ? 5.032 -4.789 -4.663 1.00 97.88 139 ALA A CA 1
ATOM 1098 C C . ALA A 1 139 ? 6.450 -5.336 -4.868 1.00 97.88 139 ALA A C 1
ATOM 1100 O O . ALA A 1 139 ? 7.080 -5.023 -5.883 1.00 97.88 139 ALA A O 1
ATOM 1101 N N . LYS A 1 140 ? 6.934 -6.147 -3.918 1.00 95.62 140 LYS A N 1
ATOM 1102 C CA . LYS A 1 140 ? 8.277 -6.724 -3.915 1.00 95.62 140 LYS A CA 1
ATOM 1103 C C . LYS A 1 140 ? 8.666 -7.282 -5.284 1.00 95.62 140 LYS A C 1
ATOM 1105 O O . LYS A 1 140 ? 7.927 -8.063 -5.882 1.00 95.62 140 LYS A O 1
ATOM 1110 N N . ASP A 1 141 ? 9.830 -6.844 -5.761 1.00 93.38 141 ASP A N 1
ATOM 1111 C CA . ASP A 1 141 ? 10.446 -7.203 -7.046 1.00 93.38 141 ASP A CA 1
ATOM 1112 C C . ASP A 1 141 ? 9.643 -6.837 -8.312 1.00 93.38 141 ASP A C 1
ATOM 1114 O O . ASP A 1 141 ? 10.095 -7.122 -9.422 1.00 93.38 141 ASP A O 1
ATOM 1118 N N . LYS A 1 142 ? 8.495 -6.155 -8.183 1.00 95.75 142 LYS A N 1
ATOM 1119 C CA . LYS A 1 142 ? 7.589 -5.844 -9.305 1.00 95.75 142 LYS A CA 1
ATOM 1120 C C . LYS A 1 142 ? 7.502 -4.361 -9.639 1.00 95.75 142 LYS A C 1
ATOM 1122 O O . LYS A 1 142 ? 7.427 -4.023 -10.814 1.00 95.75 142 LYS A O 1
ATOM 1127 N N . ILE A 1 143 ? 7.504 -3.484 -8.638 1.00 97.00 143 ILE A N 1
ATOM 1128 C CA . ILE A 1 143 ? 7.328 -2.037 -8.831 1.00 97.00 143 ILE A CA 1
ATOM 1129 C C . ILE A 1 143 ? 8.059 -1.252 -7.739 1.00 97.00 143 ILE A C 1
ATOM 1131 O O . ILE A 1 143 ? 8.196 -1.728 -6.612 1.00 97.00 143 ILE A O 1
ATOM 1135 N N . LEU A 1 144 ? 8.545 -0.049 -8.060 1.00 96.88 144 LEU A N 1
ATOM 1136 C CA . LEU A 1 144 ? 9.089 0.851 -7.044 1.00 96.88 144 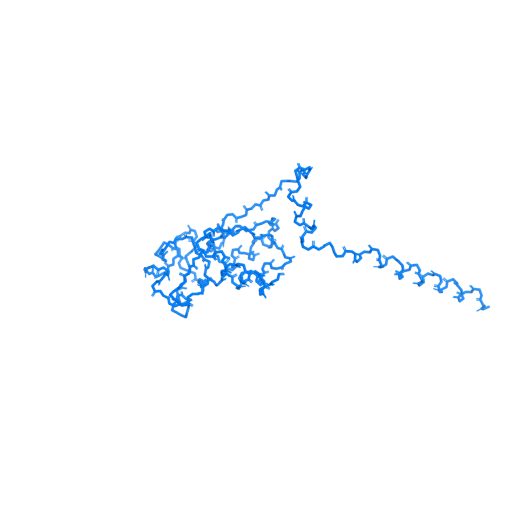LEU A CA 1
ATOM 1137 C C . LEU A 1 144 ? 7.961 1.439 -6.195 1.00 96.88 144 LEU A C 1
ATOM 1139 O O . LEU A 1 144 ? 6.887 1.758 -6.702 1.00 96.88 144 LEU A O 1
ATOM 1143 N N . ILE A 1 145 ? 8.229 1.644 -4.909 1.00 97.50 145 ILE A N 1
ATOM 1144 C CA . ILE A 1 145 ? 7.289 2.296 -4.001 1.00 97.50 145 ILE A CA 1
ATOM 1145 C C . ILE A 1 145 ? 7.896 3.598 -3.495 1.00 97.50 145 ILE A C 1
ATOM 1147 O O . ILE A 1 145 ? 8.992 3.605 -2.934 1.00 97.50 145 ILE A O 1
ATOM 1151 N N . ASN A 1 146 ? 7.153 4.690 -3.649 1.00 97.25 146 ASN A N 1
ATOM 1152 C CA . ASN A 1 146 ? 7.404 5.934 -2.934 1.00 97.25 146 ASN A CA 1
ATOM 1153 C C . ASN A 1 146 ? 6.431 6.033 -1.755 1.00 97.25 146 ASN A C 1
ATOM 1155 O O . ASN A 1 146 ? 5.223 6.101 -1.945 1.00 97.25 146 ASN A O 1
ATOM 1159 N N . VAL A 1 147 ? 6.973 6.015 -0.538 1.00 97.38 147 VAL A N 1
ATOM 1160 C CA . VAL A 1 147 ? 6.188 6.161 0.693 1.00 97.38 147 VAL A CA 1
ATOM 1161 C C . VAL A 1 147 ? 6.105 7.641 1.062 1.00 97.38 147 VAL A C 1
ATOM 1163 O O . VAL A 1 147 ? 7.139 8.257 1.324 1.00 97.38 147 VAL A O 1
ATOM 1166 N N . ASP A 1 148 ? 4.896 8.194 1.111 1.00 97.12 148 ASP A N 1
ATOM 1167 C CA . ASP A 1 148 ? 4.596 9.519 1.657 1.00 97.12 148 ASP A CA 1
ATOM 1168 C C . ASP A 1 148 ? 3.896 9.409 3.025 1.00 97.12 148 ASP A C 1
ATOM 1170 O O . ASP A 1 148 ? 3.395 8.357 3.433 1.00 97.12 148 ASP A O 1
ATOM 1174 N N . LYS A 1 149 ? 3.910 10.506 3.789 1.00 91.56 149 LYS A N 1
ATOM 1175 C CA . LYS A 1 149 ? 3.356 10.639 5.150 1.00 91.56 149 LYS A CA 1
ATOM 1176 C C . LYS A 1 149 ? 3.876 9.643 6.190 1.00 91.56 149 LYS A C 1
ATOM 1178 O O . LYS A 1 149 ? 3.335 9.564 7.288 1.00 91.56 149 LYS A O 1
ATOM 1183 N N . GLY A 1 150 ? 4.975 8.956 5.889 1.00 82.94 150 GLY A N 1
ATOM 1184 C CA . GLY A 1 150 ? 5.687 8.080 6.821 1.00 82.94 150 GLY A CA 1
ATOM 1185 C C . GLY A 1 150 ? 6.656 8.796 7.764 1.00 82.94 150 GLY A C 1
ATOM 1186 O O . GLY A 1 150 ? 7.194 8.153 8.658 1.00 82.94 150 GLY A O 1
ATOM 1187 N N . ASN A 1 151 ? 6.888 10.103 7.591 1.00 83.69 151 ASN A N 1
ATOM 1188 C CA . ASN A 1 151 ? 7.937 10.838 8.313 1.00 83.69 151 ASN A CA 1
ATOM 1189 C C . ASN A 1 151 ? 7.759 10.843 9.840 1.00 83.69 151 ASN A C 1
ATOM 1191 O O . ASN A 1 151 ? 8.748 10.787 10.567 1.00 83.69 151 ASN A O 1
ATOM 1195 N N . ASP A 1 152 ? 6.517 10.841 10.325 1.00 87.44 152 ASP A N 1
ATOM 1196 C CA . ASP A 1 152 ? 6.217 10.814 11.764 1.00 87.44 152 ASP A CA 1
ATOM 1197 C C . ASP A 1 152 ? 6.386 9.407 12.381 1.00 87.44 152 ASP A C 1
ATOM 1199 O O . ASP A 1 152 ? 6.388 9.255 13.601 1.00 87.44 152 ASP A O 1
ATOM 1203 N N . HIS A 1 153 ? 6.549 8.378 11.539 1.00 91.38 153 HIS A N 1
ATOM 1204 C CA . HIS A 1 153 ? 6.598 6.956 11.905 1.00 91.38 153 HIS A CA 1
ATOM 1205 C C . HIS A 1 153 ? 7.721 6.214 11.159 1.00 91.38 153 HIS A C 1
ATOM 1207 O O . HIS A 1 153 ? 7.567 5.067 10.729 1.00 91.38 153 HIS A O 1
ATOM 1213 N N . LEU A 1 154 ? 8.860 6.888 10.940 1.00 94.69 154 LEU A N 1
ATOM 1214 C CA . LEU A 1 154 ? 9.955 6.344 10.128 1.00 94.69 154 LEU A CA 1
ATOM 1215 C C . LEU A 1 154 ? 10.472 5.009 10.664 1.00 94.69 154 LEU A C 1
ATOM 1217 O O . LEU A 1 154 ? 10.787 4.124 9.874 1.00 94.69 154 LEU A O 1
ATOM 1221 N N . GLN A 1 155 ? 10.555 4.847 11.987 1.00 95.81 155 GLN A N 1
ATOM 1222 C CA . GLN A 1 155 ? 11.059 3.614 12.595 1.00 95.81 155 GLN A CA 1
ATOM 1223 C C . GLN A 1 155 ? 10.167 2.417 12.249 1.00 95.81 155 GLN A C 1
ATOM 1225 O O . GLN A 1 155 ? 10.667 1.363 11.857 1.00 95.81 155 GLN A O 1
ATOM 1230 N N . GLU A 1 156 ? 8.851 2.588 12.330 1.00 97.00 156 GLU A N 1
ATOM 1231 C CA . GLU A 1 156 ? 7.868 1.566 11.989 1.00 97.00 156 GLU A CA 1
ATOM 1232 C C . GLU A 1 156 ? 7.857 1.276 10.487 1.00 97.00 156 GLU A C 1
ATOM 1234 O O . GLU A 1 156 ? 7.785 0.112 10.089 1.00 97.00 156 GLU A O 1
ATOM 1239 N N . VAL A 1 157 ? 7.997 2.310 9.649 1.00 97.38 157 VAL A N 1
ATOM 1240 C CA . VAL A 1 157 ? 8.127 2.143 8.194 1.00 97.38 157 VAL A CA 1
ATOM 1241 C C . VAL A 1 157 ? 9.366 1.310 7.872 1.00 97.38 157 VAL A C 1
ATOM 1243 O O . VAL A 1 157 ? 9.255 0.299 7.180 1.00 97.38 157 VAL A O 1
ATOM 1246 N N . PHE A 1 158 ? 10.535 1.667 8.416 1.00 96.62 158 PHE A N 1
ATOM 1247 C CA . PHE A 1 158 ? 11.770 0.906 8.210 1.00 96.62 158 PHE A CA 1
ATOM 1248 C C . PHE A 1 158 ? 11.661 -0.530 8.714 1.00 96.62 158 PHE A C 1
ATOM 1250 O O . PHE A 1 158 ? 12.143 -1.437 8.040 1.00 96.62 158 PHE A O 1
ATOM 1257 N N . LYS A 1 159 ? 10.998 -0.754 9.853 1.00 97.69 159 LYS A N 1
ATOM 1258 C CA . LYS A 1 159 ? 10.748 -2.102 10.367 1.00 97.69 159 LYS A CA 1
ATOM 1259 C C . LYS A 1 159 ? 9.953 -2.941 9.364 1.00 97.69 159 LYS A C 1
ATOM 1261 O O . LYS A 1 159 ? 10.366 -4.052 9.049 1.00 97.69 159 LYS A O 1
ATOM 1266 N N . VAL A 1 160 ? 8.860 -2.409 8.812 1.00 97.75 160 VAL A N 1
ATOM 1267 C CA . VAL A 1 160 ? 8.075 -3.127 7.791 1.00 97.75 160 VAL A CA 1
ATOM 1268 C C . VAL A 1 160 ? 8.900 -3.375 6.527 1.00 97.75 160 VAL A C 1
ATOM 1270 O O . VAL A 1 160 ? 8.849 -4.475 5.979 1.00 97.75 160 VAL A O 1
ATOM 1273 N N . LEU A 1 161 ? 9.696 -2.402 6.079 1.00 95.56 161 LEU A N 1
ATOM 1274 C CA . LEU A 1 161 ? 10.578 -2.575 4.919 1.00 95.56 161 LEU A CA 1
ATOM 1275 C C . LEU A 1 161 ? 11.630 -3.671 5.157 1.00 95.56 161 LEU A C 1
ATOM 1277 O O . LEU A 1 161 ? 11.855 -4.498 4.287 1.00 95.56 161 LEU A O 1
ATOM 1281 N N . GLN A 1 162 ? 12.223 -3.749 6.349 1.00 95.62 162 GLN A N 1
ATOM 1282 C CA . GLN A 1 162 ? 13.150 -4.832 6.702 1.00 95.62 162 GLN A CA 1
ATOM 1283 C C . GLN A 1 162 ? 12.462 -6.202 6.750 1.00 95.62 162 GLN A C 1
ATOM 1285 O O . GLN A 1 162 ? 13.034 -7.190 6.297 1.00 95.62 162 GLN A O 1
ATOM 1290 N N . GLU A 1 163 ? 11.241 -6.270 7.286 1.00 96.50 163 GLU A N 1
ATOM 1291 C CA . GLU A 1 163 ? 10.461 -7.512 7.358 1.00 96.50 163 GLU A CA 1
ATOM 1292 C C . GLU A 1 163 ? 10.010 -8.016 5.982 1.00 96.50 163 GLU A C 1
ATOM 1294 O O . GLU A 1 163 ? 9.879 -9.222 5.780 1.00 96.50 163 GLU A O 1
ATOM 1299 N N . THR A 1 164 ? 9.727 -7.101 5.054 1.00 95.75 164 THR A N 1
ATOM 1300 C CA . THR A 1 164 ? 9.231 -7.432 3.708 1.00 95.75 164 THR A CA 1
ATOM 1301 C C . THR A 1 164 ? 10.357 -7.578 2.683 1.00 95.75 164 THR A C 1
ATOM 1303 O O . THR A 1 164 ? 10.185 -8.293 1.692 1.00 95.75 164 THR A O 1
ATOM 1306 N N . GLY A 1 165 ? 11.541 -7.040 2.991 1.00 86.88 165 GLY A N 1
ATOM 1307 C CA . GLY A 1 165 ? 12.781 -7.132 2.218 1.00 86.88 165 GLY A CA 1
ATOM 1308 C C . GLY A 1 165 ? 12.673 -6.485 0.853 1.00 86.88 165 GLY A C 1
ATOM 1309 O O . GLY A 1 165 ? 13.179 -7.141 -0.085 1.00 86.88 165 GLY A O 1
#

pLDDT: mean 89.39, std 16.66, range [45.0, 98.88]

Radius of gyration: 22.21 Å; chains: 1; bounding box: 55×55×50 Å